Protein AF-A0A7H1BLB7-F1 (afdb_monomer_lite)

Secondary structure (DSSP, 8-state):
-PPPPPP-S--SHHHHHHHHHHHHHHHHHHHHH-TTSPPPPHHHHHHHHHHHHHHHTT-SEEEEEEEEEE-TTTS-EEEEEEEEEEEETTEEEESSPPEEEEEEE--TTS-HHHHHHHHH--SSGGG-SS---TTSEEEEEE----

Foldseek 3Di:
DDADAADDDQQEPVSQLVLLVVAVVVVLVVQVPDPPRDHDDPVRVVVSVVVNVCVVVPDFAWAKEWEKEADPPASQWIKIWIFTAGDDPNDGRTRHDIDIDDRDGDHSPDQRQVVVCVCAPDPDQSNHNRHHDPSYYYHYHYDPRD

Structure (mmCIF, N/CA/C/O backbone):
data_AF-A0A7H1BLB7-F1
#
_entry.id   AF-A0A7H1BLB7-F1
#
loop_
_atom_site.group_PDB
_atom_site.id
_atom_site.type_symbol
_atom_site.label_atom_id
_atom_site.label_alt_id
_atom_site.label_comp_id
_atom_site.label_asym_id
_atom_site.label_entity_id
_atom_site.label_seq_id
_atom_site.pdbx_PDB_ins_code
_atom_site.Cartn_x
_atom_site.Cartn_y
_atom_site.Cartn_z
_atom_site.occupancy
_atom_site.B_iso_or_equiv
_atom_site.auth_seq_id
_atom_site.auth_comp_id
_atom_site.auth_asym_id
_atom_site.auth_atom_id
_atom_site.pdbx_PDB_model_num
ATOM 1 N N . HIS A 1 1 ? 13.639 -28.236 -5.086 1.00 42.78 1 HIS A N 1
ATOM 2 C CA . HIS A 1 1 ? 13.074 -26.902 -5.378 1.00 42.78 1 HIS A CA 1
ATOM 3 C C . HIS A 1 1 ? 12.906 -26.190 -4.043 1.00 42.78 1 HIS A C 1
ATOM 5 O O . HIS A 1 1 ? 12.038 -26.592 -3.283 1.00 42.78 1 HIS A O 1
ATOM 11 N N . ALA A 1 2 ? 13.782 -25.241 -3.698 1.00 46.38 2 ALA A N 1
ATOM 12 C CA . ALA A 1 2 ? 13.606 -24.451 -2.478 1.00 46.38 2 ALA A CA 1
ATOM 13 C C . ALA A 1 2 ? 12.363 -23.559 -2.638 1.00 46.38 2 ALA A C 1
ATOM 15 O O . ALA A 1 2 ? 12.160 -22.988 -3.714 1.00 46.38 2 ALA A O 1
ATOM 16 N N . ALA A 1 3 ? 11.512 -23.491 -1.614 1.00 55.09 3 ALA A N 1
ATOM 17 C CA . ALA A 1 3 ? 10.422 -22.524 -1.576 1.00 55.09 3 ALA A CA 1
ATOM 18 C C . ALA A 1 3 ? 11.036 -21.116 -1.576 1.00 55.09 3 ALA A C 1
ATOM 20 O O . ALA A 1 3 ? 11.969 -20.851 -0.819 1.00 55.09 3 ALA A O 1
ATOM 21 N N . GLN A 1 4 ? 10.565 -20.232 -2.457 1.00 60.00 4 GLN A N 1
ATOM 22 C CA . GLN A 1 4 ? 10.922 -18.819 -2.353 1.00 60.00 4 GLN A CA 1
ATOM 23 C C . GLN A 1 4 ? 10.276 -18.270 -1.074 1.00 60.00 4 GLN A C 1
ATOM 25 O O . GLN A 1 4 ? 9.106 -18.583 -0.839 1.00 60.00 4 GLN A O 1
ATOM 30 N N . PRO A 1 5 ? 11.002 -17.503 -0.240 1.00 68.31 5 PRO A N 1
ATOM 31 C CA . PRO A 1 5 ? 10.417 -16.931 0.963 1.00 68.31 5 PRO A CA 1
ATOM 32 C C . PRO A 1 5 ? 9.264 -15.999 0.577 1.00 68.31 5 PRO A C 1
ATOM 34 O O . PRO A 1 5 ? 9.366 -15.231 -0.385 1.00 68.31 5 PRO A O 1
ATOM 37 N N . SER A 1 6 ? 8.157 -16.098 1.309 1.00 78.00 6 SER A N 1
ATOM 38 C CA . SER A 1 6 ? 7.045 -15.161 1.191 1.00 78.00 6 SER A CA 1
ATOM 39 C C . SER A 1 6 ? 7.507 -13.757 1.566 1.00 78.00 6 SER A C 1
ATOM 41 O O . SER A 1 6 ? 8.323 -13.588 2.473 1.00 78.00 6 SER A O 1
ATOM 43 N N . LEU A 1 7 ? 6.958 -12.748 0.897 1.00 80.56 7 LEU A N 1
ATOM 44 C CA . LEU A 1 7 ? 7.114 -11.367 1.330 1.00 80.56 7 LEU A CA 1
ATOM 45 C C . LEU A 1 7 ? 6.439 -11.217 2.697 1.00 80.56 7 LEU A C 1
ATOM 47 O O . LEU A 1 7 ? 5.321 -11.694 2.893 1.00 80.56 7 LEU A O 1
ATOM 51 N N . HIS A 1 8 ? 7.123 -10.583 3.645 1.00 81.88 8 HIS A N 1
ATOM 52 C CA . HIS A 1 8 ? 6.563 -10.300 4.962 1.00 81.88 8 HIS A CA 1
ATOM 53 C C . HIS A 1 8 ? 5.722 -9.027 4.885 1.00 81.88 8 HIS A C 1
ATOM 55 O O . HIS A 1 8 ? 6.271 -7.935 4.785 1.00 81.88 8 HIS A O 1
ATOM 61 N N . PHE A 1 9 ? 4.399 -9.176 4.895 1.00 84.62 9 PHE A N 1
ATOM 62 C CA . PHE A 1 9 ? 3.437 -8.072 4.908 1.00 84.62 9 PHE A CA 1
ATOM 63 C C . PHE A 1 9 ? 2.075 -8.579 5.436 1.00 84.62 9 PHE A C 1
ATOM 65 O O . PHE A 1 9 ? 1.840 -9.795 5.431 1.00 84.62 9 PHE A O 1
ATOM 72 N N . PRO A 1 10 ? 1.168 -7.700 5.905 1.00 89.38 10 PRO A N 1
ATOM 73 C CA . PRO A 1 10 ? -0.162 -8.114 6.347 1.00 89.38 10 PRO A CA 1
ATOM 74 C C . PRO A 1 10 ? -1.024 -8.534 5.143 1.00 89.38 10 PRO A C 1
ATOM 76 O O . PRO A 1 10 ? -1.463 -7.706 4.351 1.00 89.38 10 PRO A O 1
ATOM 79 N N . GLY A 1 11 ? -1.249 -9.844 4.999 1.00 88.62 11 GLY A N 1
ATOM 80 C CA . GLY A 1 11 ? -1.955 -10.437 3.854 1.00 88.62 11 GLY A CA 1
ATOM 81 C C . GLY A 1 11 ? -3.442 -10.743 4.069 1.00 88.62 11 GLY A C 1
ATOM 82 O O . GLY A 1 11 ? -4.075 -11.284 3.166 1.00 88.62 11 GLY A O 1
ATOM 83 N N . THR A 1 12 ? -4.005 -10.443 5.243 1.00 94.25 12 THR A N 1
ATOM 84 C CA . THR A 1 12 ? -5.424 -10.693 5.569 1.00 94.25 12 THR A CA 1
ATOM 85 C C . THR A 1 12 ? -6.126 -9.389 5.936 1.00 94.25 12 THR A C 1
ATOM 87 O O . THR A 1 12 ? -5.489 -8.486 6.479 1.00 94.25 12 THR A O 1
ATOM 90 N N . ALA A 1 13 ? -7.439 -9.292 5.704 1.00 95.56 13 ALA A N 1
ATOM 91 C CA . ALA A 1 13 ? -8.214 -8.095 6.040 1.00 95.56 13 ALA A CA 1
ATOM 92 C C . ALA A 1 13 ? -8.078 -7.708 7.524 1.00 95.56 13 ALA A C 1
ATOM 94 O O . ALA A 1 13 ? -7.860 -6.542 7.855 1.00 95.56 13 ALA A O 1
ATOM 95 N N . ALA A 1 14 ? -8.147 -8.702 8.414 1.00 95.31 14 ALA A N 1
ATOM 96 C CA . ALA A 1 14 ? -7.989 -8.502 9.851 1.00 95.31 14 ALA A CA 1
ATOM 97 C C . ALA A 1 14 ? -6.573 -8.032 10.224 1.00 95.31 14 ALA A C 1
ATOM 99 O O . ALA A 1 14 ? -6.434 -7.124 11.038 1.00 95.31 14 ALA A O 1
ATOM 100 N N . ALA A 1 15 ? -5.530 -8.610 9.615 1.00 95.88 15 ALA A N 1
ATOM 101 C CA . ALA A 1 15 ? -4.149 -8.213 9.882 1.00 95.88 15 ALA A CA 1
ATOM 102 C C . ALA A 1 15 ? -3.851 -6.795 9.380 1.00 95.88 15 ALA A C 1
ATOM 104 O O . ALA A 1 15 ? -3.175 -6.045 10.074 1.00 95.88 15 ALA A O 1
ATOM 105 N N . ILE A 1 16 ? -4.380 -6.418 8.209 1.00 96.94 16 ILE A N 1
ATOM 106 C CA . ILE A 1 16 ? -4.241 -5.061 7.665 1.00 96.94 16 ILE A CA 1
ATOM 107 C C . ILE A 1 16 ? -4.874 -4.053 8.627 1.00 96.94 16 ILE A C 1
ATOM 109 O O . ILE A 1 16 ? -4.202 -3.119 9.049 1.00 96.94 16 ILE A O 1
ATOM 113 N N . ARG A 1 17 ? -6.131 -4.272 9.042 1.00 96.56 17 ARG A N 1
ATOM 114 C CA . ARG A 1 17 ? -6.809 -3.377 9.997 1.00 96.56 17 ARG A CA 1
ATOM 115 C C . ARG A 1 17 ? -6.067 -3.280 11.329 1.00 96.56 17 ARG A C 1
ATOM 117 O O . ARG A 1 17 ? -5.848 -2.182 11.823 1.00 96.56 17 ARG A O 1
ATOM 124 N N . ALA A 1 18 ? -5.649 -4.417 11.886 1.00 96.25 18 ALA A N 1
ATOM 125 C CA . ALA A 1 18 ? -4.944 -4.460 13.166 1.00 96.25 18 ALA A CA 1
ATOM 126 C C . ALA A 1 18 ? -3.569 -3.772 13.130 1.00 96.25 18 ALA A C 1
ATOM 128 O O . ALA A 1 18 ? -3.065 -3.378 14.179 1.00 96.25 18 ALA A O 1
ATOM 129 N N . ALA A 1 19 ? -2.959 -3.635 11.950 1.00 96.50 19 ALA A N 1
ATOM 130 C CA . ALA A 1 19 ? -1.644 -3.028 11.791 1.00 96.50 19 ALA A CA 1
ATOM 131 C C . ALA A 1 19 ? -1.681 -1.498 11.616 1.00 96.50 19 ALA A C 1
ATOM 133 O O . ALA A 1 19 ? -0.665 -0.865 11.885 1.00 96.50 19 ALA A O 1
ATOM 134 N N . ILE A 1 20 ? -2.834 -0.899 11.272 1.00 96.50 20 ILE A N 1
ATOM 135 C CA . ILE A 1 20 ? -2.983 0.556 11.072 1.00 96.50 20 ILE A CA 1
ATOM 136 C C . ILE A 1 20 ? -2.488 1.360 12.282 1.00 96.50 20 ILE A C 1
ATOM 138 O O . ILE A 1 20 ? -1.503 2.088 12.177 1.00 96.50 20 ILE A O 1
ATOM 142 N N . ARG A 1 21 ? -3.128 1.212 13.451 1.00 96.69 21 ARG A N 1
ATOM 143 C CA . ARG A 1 21 ? -2.788 2.020 14.635 1.00 96.69 21 ARG A CA 1
ATOM 144 C C . ARG A 1 21 ? -1.335 1.807 15.098 1.00 96.69 21 ARG A C 1
ATOM 146 O O . ARG A 1 21 ? -0.657 2.803 15.335 1.00 96.69 21 ARG A O 1
ATOM 153 N N . PRO A 1 22 ? -0.810 0.568 15.201 1.00 96.12 22 PRO A N 1
ATOM 154 C CA . PRO A 1 22 ? 0.597 0.358 15.539 1.00 96.12 22 PRO A CA 1
ATOM 155 C C . PRO A 1 22 ? 1.572 0.979 14.535 1.00 96.12 22 PRO A C 1
ATOM 157 O O . PRO A 1 22 ? 2.584 1.537 14.948 1.00 96.12 22 PRO A O 1
ATOM 160 N N . HIS A 1 23 ? 1.287 0.883 13.234 1.00 95.19 23 HIS A N 1
ATOM 161 C CA . HIS A 1 23 ? 2.163 1.423 12.198 1.00 95.19 23 HIS A CA 1
ATOM 162 C C . HIS A 1 23 ? 2.225 2.950 12.253 1.00 95.19 23 HIS A C 1
ATOM 164 O O . HIS A 1 23 ? 3.316 3.511 12.314 1.00 95.19 23 HIS A O 1
ATOM 170 N N . HIS A 1 24 ? 1.068 3.605 12.320 1.00 94.06 24 HIS A N 1
ATOM 171 C CA . HIS A 1 24 ? 0.979 5.062 12.396 1.00 94.06 24 HIS A CA 1
ATOM 172 C C . HIS A 1 24 ? 1.513 5.615 13.721 1.00 94.06 24 HIS A C 1
ATOM 174 O O . HIS A 1 24 ? 2.233 6.608 13.731 1.00 94.06 24 HIS A O 1
ATOM 180 N N . GLY A 1 25 ? 1.288 4.913 14.837 1.00 92.88 25 GLY A N 1
ATOM 181 C CA . GLY A 1 25 ? 1.920 5.259 16.112 1.00 92.88 25 GLY A CA 1
ATOM 182 C C . GLY A 1 25 ? 3.451 5.177 16.066 1.00 92.88 25 GLY A C 1
ATOM 183 O O . GLY A 1 25 ? 4.126 6.003 16.676 1.00 92.88 25 GLY A O 1
ATOM 184 N N . ALA A 1 26 ? 4.011 4.212 15.327 1.00 92.25 26 ALA A N 1
ATOM 185 C CA . ALA A 1 26 ? 5.456 4.117 15.127 1.00 92.25 26 ALA A CA 1
ATOM 186 C C . ALA A 1 26 ? 5.987 5.252 14.236 1.00 92.25 26 ALA A C 1
ATOM 188 O O . ALA A 1 26 ? 7.002 5.850 14.577 1.00 92.25 26 ALA A O 1
ATOM 189 N N . LEU A 1 27 ? 5.281 5.588 13.150 1.00 90.00 27 LEU A N 1
ATOM 190 C CA . LEU A 1 27 ? 5.639 6.705 12.268 1.00 90.00 27 LEU A CA 1
ATOM 191 C C . LEU A 1 27 ? 5.624 8.049 13.006 1.00 90.00 27 LEU A C 1
ATOM 193 O O . LEU A 1 27 ? 6.568 8.824 12.875 1.00 90.00 27 LEU A O 1
ATOM 197 N N . ALA A 1 28 ? 4.601 8.305 13.824 1.00 89.38 28 ALA A N 1
ATOM 198 C CA . ALA A 1 28 ? 4.535 9.509 14.649 1.00 89.38 28 ALA A CA 1
ATOM 199 C C . ALA A 1 28 ? 5.722 9.591 15.624 1.00 89.38 28 ALA A C 1
ATOM 201 O O . ALA A 1 28 ? 6.371 10.629 15.726 1.00 89.38 28 ALA A O 1
ATOM 202 N N . ALA A 1 29 ? 6.072 8.478 16.278 1.00 89.31 29 ALA A N 1
ATOM 203 C CA . ALA A 1 29 ? 7.222 8.426 17.179 1.00 89.31 29 ALA A CA 1
ATOM 204 C C . ALA A 1 29 ? 8.567 8.631 16.456 1.00 89.31 29 ALA A C 1
ATOM 206 O O . ALA A 1 29 ? 9.478 9.236 17.020 1.00 89.31 29 ALA A O 1
ATOM 207 N N . GLU A 1 30 ? 8.710 8.129 15.225 1.00 88.81 30 GLU A N 1
ATOM 208 C CA . GLU A 1 30 ? 9.893 8.361 14.388 1.00 88.81 30 GLU A CA 1
ATOM 209 C C . GLU A 1 30 ? 10.017 9.837 13.982 1.00 88.81 30 GLU A C 1
ATOM 211 O O . GLU A 1 30 ? 11.113 10.392 14.058 1.00 88.81 30 GLU A O 1
ATOM 216 N N . LEU A 1 31 ? 8.905 10.482 13.612 1.00 87.62 31 LEU A N 1
ATOM 217 C CA . LEU A 1 31 ? 8.864 11.908 13.276 1.00 87.62 31 LEU A CA 1
ATOM 218 C C . LEU A 1 31 ? 9.187 12.792 14.486 1.00 87.62 31 LEU A C 1
ATOM 220 O O . LEU A 1 31 ? 10.008 13.697 14.370 1.00 87.62 31 LEU A O 1
ATOM 224 N N . ASP A 1 32 ? 8.617 12.495 15.656 1.00 86.12 32 ASP A N 1
ATOM 225 C CA . ASP A 1 32 ? 8.897 13.224 16.901 1.00 86.12 32 ASP A CA 1
ATOM 226 C C . ASP A 1 32 ? 10.368 13.102 17.339 1.00 86.12 32 ASP A C 1
ATOM 228 O O . ASP A 1 32 ? 10.909 13.990 18.005 1.00 86.12 32 ASP A O 1
ATOM 232 N N . ALA A 1 33 ? 11.028 11.994 16.986 1.00 89.19 33 ALA A N 1
ATOM 233 C CA . ALA A 1 33 ? 12.431 11.754 17.305 1.00 89.19 33 ALA A CA 1
ATOM 234 C C . ALA A 1 33 ? 13.409 12.461 16.348 1.00 89.19 33 ALA A C 1
ATOM 236 O O . ALA A 1 33 ? 14.584 12.611 16.701 1.00 89.19 33 ALA A O 1
ATOM 237 N N . ASP A 1 34 ? 12.964 12.890 15.163 1.00 88.88 34 ASP A N 1
ATOM 238 C CA . ASP A 1 34 ? 13.792 13.602 14.189 1.00 88.88 34 ASP A CA 1
ATOM 239 C C . ASP A 1 34 ? 13.660 15.131 14.367 1.00 88.88 34 ASP A C 1
ATOM 241 O O . ASP A 1 34 ? 12.656 15.724 13.971 1.00 88.88 34 ASP A O 1
ATOM 245 N N . PRO A 1 35 ? 14.687 15.829 14.897 1.00 82.75 35 PRO A N 1
ATOM 246 C CA . PRO A 1 35 ? 14.640 17.278 15.120 1.00 82.75 35 PRO A CA 1
ATOM 247 C C . PRO A 1 35 ? 14.606 18.104 13.822 1.00 82.75 35 PRO A C 1
ATOM 249 O O . PRO A 1 35 ? 14.486 19.331 13.874 1.00 82.75 35 PRO A O 1
ATOM 252 N N . HIS A 1 36 ? 14.775 17.462 12.665 1.00 87.44 36 HIS A N 1
ATOM 253 C CA . HIS A 1 36 ? 14.693 18.078 11.346 1.00 87.44 36 HIS A CA 1
ATOM 254 C C . HIS A 1 36 ? 13.413 17.707 10.593 1.00 87.44 36 HIS A C 1
ATOM 256 O O . HIS A 1 36 ? 13.150 18.304 9.543 1.00 87.44 36 HIS A O 1
ATOM 262 N N . ALA A 1 37 ? 12.613 16.771 11.111 1.00 82.94 37 ALA A N 1
ATOM 263 C CA . ALA A 1 37 ? 11.315 16.464 10.544 1.00 82.94 37 ALA A CA 1
ATOM 264 C C . ALA A 1 37 ? 10.310 17.572 10.904 1.00 82.94 37 ALA A C 1
ATOM 266 O O . ALA A 1 37 ? 10.280 18.054 12.040 1.00 82.94 37 ALA A O 1
ATOM 267 N N . PRO A 1 38 ? 9.482 18.019 9.946 1.00 79.06 38 PRO A N 1
ATOM 268 C CA . PRO A 1 38 ? 8.371 18.893 10.271 1.00 79.06 38 PRO A CA 1
ATOM 269 C C . PRO A 1 38 ? 7.382 18.121 11.149 1.00 79.06 38 PRO A C 1
ATOM 271 O O . PRO A 1 38 ? 6.880 17.074 10.745 1.00 79.06 38 PRO A O 1
ATOM 274 N N . ALA A 1 39 ? 7.105 18.645 12.343 1.00 79.19 39 ALA A N 1
ATOM 275 C CA . ALA A 1 39 ? 6.029 18.122 13.173 1.00 79.19 39 ALA A CA 1
ATOM 276 C C . ALA A 1 39 ? 4.690 18.313 12.450 1.00 79.19 39 ALA A C 1
ATOM 278 O O . ALA A 1 39 ? 4.475 19.351 11.813 1.00 79.19 39 ALA A O 1
ATOM 279 N N . LEU A 1 40 ? 3.790 17.338 12.586 1.00 82.12 40 LEU A N 1
ATOM 280 C CA . LEU A 1 40 ? 2.413 17.501 12.133 1.00 82.12 40 LEU A CA 1
ATOM 281 C C . LEU A 1 40 ? 1.777 18.688 12.857 1.00 82.12 40 LEU A C 1
ATOM 283 O O . LEU A 1 40 ? 1.961 18.896 14.062 1.00 82.12 40 LEU A O 1
ATOM 287 N N . THR A 1 41 ? 1.003 19.474 12.121 1.00 88.00 41 THR A N 1
ATOM 288 C CA . THR A 1 41 ? 0.137 20.475 12.731 1.00 88.00 41 THR A CA 1
ATOM 289 C C . THR A 1 41 ? -0.947 19.781 13.568 1.00 88.00 41 THR A C 1
ATOM 291 O O . THR A 1 41 ? -1.318 18.637 13.296 1.00 88.00 41 THR A O 1
ATOM 294 N N . PRO A 1 42 ? -1.515 20.457 14.584 1.00 88.75 42 PRO A N 1
ATOM 295 C CA . PRO A 1 42 ? -2.623 19.894 15.357 1.00 88.75 42 PRO A CA 1
ATOM 296 C C . PRO A 1 42 ? -3.837 19.500 14.503 1.00 88.75 42 PRO A C 1
ATOM 298 O O . PRO A 1 42 ? -4.583 18.604 14.886 1.00 88.75 42 PRO A O 1
ATOM 301 N N . GLU A 1 43 ? -4.040 20.175 13.368 1.00 92.25 43 GLU A N 1
ATOM 302 C CA . GLU A 1 43 ? -5.095 19.862 12.403 1.00 92.25 43 GLU A CA 1
ATOM 303 C C . GLU A 1 43 ? -4.800 18.544 11.679 1.00 92.25 43 GLU A C 1
ATOM 305 O O . GLU A 1 43 ? -5.625 17.638 11.741 1.00 92.25 43 GLU A O 1
ATOM 310 N N . GLU A 1 44 ? -3.598 18.380 11.118 1.00 90.50 44 GLU A N 1
ATOM 311 C CA . GLU A 1 44 ? -3.179 17.134 10.455 1.00 90.50 44 GLU A CA 1
ATOM 312 C C . GLU A 1 44 ? -3.233 15.929 11.409 1.00 90.50 44 GLU A C 1
ATOM 314 O O . GLU A 1 44 ? -3.735 14.868 11.046 1.00 90.50 44 GLU A O 1
ATOM 319 N N . ALA A 1 45 ? -2.794 16.098 12.661 1.00 90.19 45 ALA A N 1
ATOM 320 C CA . ALA A 1 45 ? -2.870 15.038 13.667 1.00 90.19 45 ALA A CA 1
ATOM 321 C C . ALA A 1 45 ? -4.324 14.660 14.022 1.00 90.19 45 ALA A C 1
ATOM 323 O O . ALA A 1 45 ? -4.630 13.488 14.252 1.00 90.19 45 ALA A O 1
ATOM 324 N N . ALA A 1 46 ? -5.235 15.639 14.067 1.00 93.00 46 ALA A N 1
ATOM 325 C CA . ALA A 1 46 ? -6.651 15.389 14.326 1.00 93.00 46 ALA A CA 1
ATOM 326 C C . ALA A 1 46 ? -7.343 14.704 13.137 1.00 93.00 46 ALA A C 1
ATOM 328 O O . ALA A 1 46 ? -8.175 13.818 13.345 1.00 93.00 46 ALA A O 1
ATOM 329 N N . GLU A 1 47 ? -6.996 15.087 11.907 1.00 92.56 47 GLU A N 1
ATOM 330 C CA . GLU A 1 47 ? -7.465 14.421 10.689 1.00 92.56 47 GLU A CA 1
ATOM 331 C C . GLU A 1 47 ? -6.994 12.963 10.635 1.00 92.56 47 GLU A C 1
ATOM 333 O O . GLU A 1 47 ? -7.793 12.068 10.347 1.00 92.56 47 GLU A O 1
ATOM 338 N N . GLU A 1 48 ? -5.730 12.705 10.978 1.00 92.94 48 GLU A N 1
ATOM 339 C CA . GLU A 1 48 ? -5.175 11.353 11.021 1.00 92.94 48 GLU A CA 1
ATOM 340 C C . GLU A 1 48 ? -5.882 10.471 12.065 1.00 92.94 48 GLU A C 1
ATOM 342 O O . GLU A 1 48 ? -6.342 9.375 11.733 1.00 92.94 48 GLU A O 1
ATOM 347 N N . GLU A 1 49 ? -6.063 10.947 13.303 1.00 95.00 49 GLU A N 1
ATOM 348 C CA . GLU A 1 49 ? -6.780 10.176 14.333 1.00 95.00 49 GLU A CA 1
ATOM 349 C C . GLU A 1 49 ? -8.252 9.950 13.949 1.00 95.00 49 GLU A C 1
ATOM 351 O O . GLU A 1 49 ? -8.800 8.874 14.204 1.00 95.00 49 GLU A O 1
ATOM 356 N N . ALA A 1 50 ? -8.899 10.914 13.282 1.00 95.50 50 ALA A N 1
ATOM 357 C CA . ALA A 1 50 ? -10.258 10.739 12.772 1.00 95.50 50 ALA A CA 1
ATOM 358 C C . ALA A 1 50 ? -10.332 9.636 11.702 1.00 95.50 50 ALA A C 1
ATOM 360 O O . ALA A 1 50 ? -11.272 8.834 11.710 1.00 95.50 50 ALA A O 1
ATOM 361 N N . LEU A 1 51 ? -9.343 9.548 10.807 1.00 95.44 51 LEU A N 1
ATOM 362 C CA . LEU A 1 51 ? -9.247 8.459 9.832 1.00 95.44 51 LEU A CA 1
ATOM 363 C C . LEU A 1 51 ? -9.021 7.106 10.517 1.00 95.44 51 LEU A C 1
ATOM 365 O O . LEU A 1 51 ? -9.716 6.141 10.188 1.00 95.44 51 LEU A O 1
ATOM 369 N N . ILE A 1 52 ? -8.124 7.030 11.504 1.00 96.44 52 ILE A N 1
ATOM 370 C CA . ILE A 1 52 ? -7.887 5.799 12.274 1.00 96.44 52 ILE A CA 1
ATOM 371 C C . ILE A 1 52 ? -9.175 5.351 12.979 1.00 96.44 52 ILE A C 1
ATOM 373 O O . ILE A 1 52 ? -9.561 4.187 12.862 1.00 96.44 52 ILE A O 1
ATOM 377 N N . ALA A 1 53 ? -9.893 6.266 13.636 1.00 96.94 53 ALA A N 1
ATOM 378 C CA . ALA A 1 53 ? -11.151 5.959 14.316 1.00 96.94 53 ALA A CA 1
ATOM 379 C C . ALA A 1 53 ? -12.228 5.424 13.352 1.00 96.94 53 ALA A C 1
ATOM 381 O O . ALA A 1 53 ? -12.931 4.462 13.673 1.00 96.94 53 ALA A O 1
ATOM 382 N N . ARG A 1 54 ? -12.336 5.991 12.143 1.00 97.31 54 ARG A N 1
ATOM 383 C CA . ARG A 1 54 ? -13.235 5.485 11.088 1.00 97.31 54 ARG A CA 1
ATOM 384 C C . ARG A 1 54 ? -12.857 4.072 10.649 1.00 97.31 54 ARG A C 1
ATOM 386 O O . ARG A 1 54 ? -13.723 3.205 10.518 1.00 97.31 54 ARG A O 1
ATOM 393 N N . ILE A 1 55 ? -11.565 3.806 10.460 1.00 96.56 55 ILE A N 1
ATOM 394 C CA . ILE A 1 55 ? -11.066 2.476 10.086 1.00 96.56 55 ILE A CA 1
ATOM 395 C C . ILE A 1 55 ? -11.369 1.441 11.179 1.00 96.56 55 ILE A C 1
ATOM 397 O O . ILE A 1 55 ? -11.773 0.315 10.864 1.00 96.56 55 ILE A O 1
ATOM 401 N N . GLU A 1 56 ? -11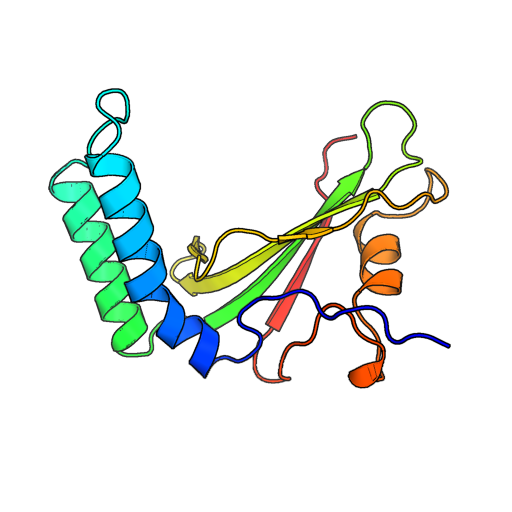.209 1.810 12.450 1.00 95.44 56 GLU A N 1
ATOM 402 C CA . GLU A 1 56 ? -11.540 0.961 13.602 1.00 95.44 56 GLU A CA 1
ATOM 403 C C . GLU A 1 56 ? -13.043 0.709 13.734 1.00 95.44 56 GLU A C 1
ATOM 405 O O . GLU A 1 56 ? -13.450 -0.397 14.095 1.00 95.44 56 GLU A O 1
ATOM 410 N N . ALA A 1 57 ? -13.873 1.684 13.355 1.00 96.25 57 ALA A N 1
ATOM 411 C CA . ALA A 1 57 ? -15.319 1.517 13.221 1.00 96.25 57 ALA A CA 1
ATOM 412 C C . ALA A 1 57 ? -15.723 0.622 12.029 1.00 96.25 57 ALA A C 1
ATOM 414 O O . ALA A 1 57 ? -16.895 0.270 11.886 1.00 96.25 57 ALA A O 1
ATOM 415 N N . GLY A 1 58 ? -14.761 0.212 11.196 1.00 94.88 58 GLY A N 1
ATOM 416 C CA . GLY A 1 58 ? -14.958 -0.721 10.089 1.00 94.88 58 GLY A CA 1
ATOM 417 C C . GLY A 1 58 ? -15.069 -0.063 8.715 1.00 94.88 58 GLY A C 1
ATOM 418 O O . GLY A 1 58 ? -15.287 -0.773 7.733 1.00 94.88 58 GLY A O 1
ATOM 419 N N . GLU A 1 59 ? -14.885 1.255 8.608 1.00 97.06 59 GLU A N 1
ATOM 420 C CA . GLU A 1 59 ? -14.879 1.936 7.313 1.00 97.06 59 GLU A CA 1
ATOM 421 C C . GLU A 1 59 ? -13.669 1.533 6.452 1.00 97.06 59 GLU A C 1
ATOM 423 O O . GLU A 1 59 ? -12.661 0.995 6.930 1.00 97.06 59 GLU A O 1
ATOM 428 N N . GLY A 1 60 ? -13.797 1.779 5.147 1.00 95.19 60 GLY A N 1
ATOM 429 C CA . GLY A 1 60 ? -12.777 1.497 4.144 1.00 95.19 60 GLY A CA 1
ATOM 430 C C . GLY A 1 60 ? -12.650 0.022 3.749 1.00 95.19 60 GLY A C 1
ATOM 431 O O . GLY A 1 60 ? -13.191 -0.880 4.392 1.00 95.19 60 GLY A O 1
ATOM 432 N N . THR A 1 61 ? -11.932 -0.226 2.653 1.00 96.62 61 THR A N 1
ATOM 433 C CA . THR A 1 61 ? -11.723 -1.571 2.090 1.00 96.62 61 THR A CA 1
ATOM 434 C C . THR A 1 61 ? -10.255 -1.979 2.211 1.00 96.62 61 THR A C 1
ATOM 436 O O . THR A 1 61 ? -9.396 -1.233 1.746 1.00 96.62 61 THR A O 1
ATOM 439 N N . PRO A 1 62 ? -9.929 -3.143 2.801 1.00 96.75 62 PRO A N 1
ATOM 440 C CA . PRO A 1 62 ? -8.563 -3.654 2.815 1.00 96.75 62 PRO A CA 1
ATOM 441 C C . PRO A 1 62 ? -8.063 -3.979 1.410 1.00 96.75 62 PRO A C 1
ATOM 443 O O . PRO A 1 62 ? -8.712 -4.713 0.661 1.00 96.75 62 PRO A O 1
ATOM 446 N N . GLU A 1 63 ? -6.885 -3.466 1.070 1.00 96.31 63 GLU A N 1
ATOM 447 C CA . GLU A 1 63 ? -6.288 -3.639 -0.247 1.00 96.31 63 GLU A CA 1
ATOM 448 C C . GLU A 1 63 ? -4.766 -3.770 -0.186 1.00 96.31 63 GLU A C 1
ATOM 450 O O . GLU A 1 63 ? -4.093 -3.270 0.717 1.00 96.31 63 GLU A O 1
ATOM 455 N N . VAL A 1 64 ? -4.219 -4.425 -1.208 1.00 95.50 64 VAL A N 1
ATOM 456 C CA . VAL A 1 64 ? -2.785 -4.464 -1.486 1.00 95.50 64 VAL A CA 1
ATOM 457 C C . VAL A 1 64 ? -2.533 -3.829 -2.843 1.00 95.50 64 VAL A C 1
ATOM 459 O O . VAL A 1 64 ? -3.001 -4.309 -3.875 1.00 95.50 64 VAL A O 1
ATOM 462 N N . PHE A 1 65 ? -1.749 -2.764 -2.851 1.00 94.94 65 PHE A N 1
ATOM 463 C CA . PHE A 1 65 ? -1.303 -2.070 -4.044 1.00 94.94 65 PHE A CA 1
ATOM 464 C C . PHE A 1 65 ? 0.068 -2.561 -4.471 1.00 94.94 65 PHE A C 1
ATOM 466 O O . PHE A 1 65 ? 1.005 -2.588 -3.680 1.00 94.94 65 PHE A O 1
ATOM 473 N N . VAL A 1 66 ? 0.209 -2.896 -5.750 1.00 95.62 66 VAL A N 1
ATOM 474 C CA . VAL A 1 66 ? 1.486 -3.271 -6.355 1.00 95.62 66 VAL A CA 1
ATOM 475 C C . VAL A 1 66 ? 1.810 -2.291 -7.471 1.00 95.62 66 VAL A C 1
ATOM 477 O O . VAL A 1 66 ? 1.317 -2.411 -8.598 1.00 95.62 66 VAL A O 1
ATOM 480 N N . ARG A 1 67 ? 2.661 -1.314 -7.160 1.00 94.81 67 ARG A N 1
ATOM 481 C CA . ARG A 1 67 ? 3.169 -0.351 -8.136 1.00 94.81 67 ARG A CA 1
ATOM 482 C C . ARG A 1 67 ? 4.415 -0.916 -8.794 1.00 94.81 67 ARG A C 1
ATOM 484 O O . ARG A 1 67 ? 5.414 -1.155 -8.127 1.00 94.81 67 ARG A O 1
ATOM 491 N N . CYS A 1 68 ? 4.344 -1.148 -10.094 1.00 94.75 68 CYS A N 1
ATOM 492 C CA . CYS A 1 68 ? 5.387 -1.779 -10.886 1.00 94.75 68 CYS A CA 1
ATOM 493 C C . CYS A 1 68 ? 6.120 -0.735 -11.726 1.00 94.75 68 CYS A C 1
ATOM 495 O O . CYS A 1 68 ? 5.501 0.147 -12.319 1.00 94.75 68 CYS A O 1
ATOM 497 N N . PHE A 1 69 ? 7.438 -0.869 -11.815 1.00 91.81 69 PHE A N 1
ATOM 498 C CA . PHE A 1 69 ? 8.311 0.081 -12.493 1.00 91.81 69 PHE A CA 1
ATOM 499 C C . PHE A 1 69 ? 9.214 -0.630 -13.489 1.00 91.81 69 PHE A C 1
ATOM 501 O O . PHE A 1 69 ? 9.509 -1.820 -13.355 1.00 91.81 69 PHE A O 1
ATOM 508 N N . SER A 1 70 ? 9.683 0.135 -14.467 1.00 90.56 70 SER A N 1
ATOM 509 C CA . SER A 1 70 ? 10.785 -0.227 -15.348 1.00 90.56 70 SER A CA 1
ATOM 510 C C . SER A 1 70 ? 11.994 0.653 -15.033 1.00 90.56 70 SER A C 1
ATOM 512 O O . SER A 1 70 ? 11.828 1.803 -14.627 1.00 90.56 70 SER A O 1
ATOM 514 N N . ASP A 1 71 ? 13.214 0.147 -15.217 1.00 87.44 71 ASP A N 1
ATOM 515 C CA . ASP A 1 71 ? 14.394 1.007 -15.177 1.00 87.44 71 ASP A CA 1
ATOM 516 C C . ASP A 1 71 ? 14.375 2.004 -16.340 1.00 87.44 71 ASP A C 1
ATOM 518 O O . ASP A 1 71 ? 14.098 1.637 -17.481 1.00 87.44 71 ASP A O 1
ATOM 522 N N . LYS A 1 72 ? 14.744 3.251 -16.036 1.00 78.25 72 LYS A N 1
ATOM 523 C CA . LYS A 1 72 ? 14.725 4.389 -16.972 1.00 78.25 72 LYS A CA 1
ATOM 524 C C . LYS A 1 72 ? 15.745 4.292 -18.110 1.00 78.25 72 LYS A C 1
ATOM 526 O O . LYS A 1 72 ? 15.687 5.064 -19.057 1.00 78.25 72 LYS A O 1
ATOM 531 N N . GLY A 1 73 ? 16.754 3.432 -17.971 1.00 79.31 73 GLY A N 1
ATOM 532 C CA . GLY A 1 73 ? 17.862 3.367 -18.922 1.00 79.31 73 GLY A CA 1
ATOM 533 C C . GLY A 1 73 ? 17.560 2.435 -20.083 1.00 79.31 73 GLY A C 1
ATOM 534 O O . GLY A 1 73 ? 17.671 2.806 -21.246 1.00 79.31 73 GLY A O 1
ATOM 535 N N . THR A 1 74 ? 17.223 1.192 -19.755 1.00 79.94 74 THR A N 1
ATOM 536 C CA . THR A 1 74 ? 17.233 0.106 -20.736 1.00 79.94 74 THR A CA 1
ATOM 537 C C . THR A 1 74 ? 15.870 -0.572 -20.866 1.00 79.94 74 THR A C 1
ATOM 539 O O . THR A 1 74 ? 15.594 -1.232 -21.869 1.00 79.94 74 THR A O 1
ATOM 542 N N . GLY A 1 75 ? 15.016 -0.429 -19.854 1.00 83.94 75 GLY A N 1
ATOM 543 C CA . GLY A 1 75 ? 13.750 -1.133 -19.736 1.00 83.94 75 GLY A CA 1
ATOM 544 C C . GLY A 1 75 ? 13.889 -2.627 -19.435 1.00 83.94 75 GLY A C 1
ATOM 545 O O . GLY A 1 75 ? 12.888 -3.344 -19.428 1.00 83.94 75 GLY A O 1
ATOM 546 N N . TRP A 1 76 ? 15.098 -3.141 -19.210 1.00 90.19 76 TRP A N 1
ATOM 547 C CA . TRP A 1 76 ? 15.315 -4.567 -18.969 1.00 90.19 76 TRP A CA 1
ATOM 548 C C . TRP A 1 76 ? 15.006 -4.984 -17.539 1.00 90.19 76 TRP A C 1
ATOM 550 O O . TRP A 1 76 ? 14.770 -6.165 -17.300 1.00 90.19 76 TRP A O 1
ATOM 560 N N . MET A 1 77 ? 15.017 -4.061 -16.586 1.00 93.12 77 MET A N 1
ATOM 561 C CA . MET A 1 77 ? 14.835 -4.361 -15.175 1.00 93.12 77 MET A CA 1
ATOM 562 C C . MET A 1 77 ? 13.471 -3.867 -14.721 1.00 93.12 77 MET A C 1
ATOM 564 O O . MET A 1 77 ? 13.143 -2.695 -14.882 1.00 93.12 77 MET A O 1
ATOM 568 N N . LYS A 1 78 ? 12.675 -4.758 -14.128 1.00 92.81 78 LYS A N 1
ATOM 569 C CA . LYS A 1 78 ? 11.409 -4.389 -13.489 1.00 92.81 78 LYS A CA 1
ATOM 570 C C . LYS A 1 78 ? 11.514 -4.522 -11.983 1.00 92.81 78 LYS A C 1
ATOM 572 O O . LYS A 1 78 ? 12.089 -5.491 -11.481 1.00 92.81 78 LYS A O 1
ATOM 577 N N . THR A 1 79 ? 10.927 -3.576 -11.274 1.00 94.38 79 THR A N 1
ATOM 578 C CA . THR A 1 79 ? 10.790 -3.593 -9.815 1.00 94.38 79 THR A CA 1
ATOM 579 C C . THR A 1 79 ? 9.332 -3.375 -9.441 1.00 94.38 79 THR A C 1
ATOM 581 O O . THR A 1 79 ? 8.511 -3.003 -10.282 1.00 94.38 79 THR A O 1
ATOM 584 N N . ALA A 1 80 ? 8.996 -3.620 -8.180 1.00 95.06 80 ALA A N 1
ATOM 585 C CA . ALA A 1 80 ? 7.716 -3.219 -7.630 1.00 95.06 80 ALA A CA 1
ATOM 586 C C . ALA A 1 80 ? 7.844 -2.716 -6.196 1.00 95.06 80 ALA A C 1
ATOM 588 O O . ALA A 1 80 ? 8.707 -3.171 -5.447 1.00 95.06 80 ALA A O 1
ATOM 589 N N . THR A 1 81 ? 6.946 -1.811 -5.834 1.00 95.50 81 THR A N 1
ATOM 590 C CA . THR A 1 81 ? 6.664 -1.410 -4.458 1.00 95.50 81 THR A CA 1
ATOM 591 C C . THR A 1 81 ? 5.280 -1.929 -4.109 1.00 95.50 81 THR A C 1
ATOM 593 O O . THR A 1 81 ? 4.327 -1.716 -4.863 1.00 95.50 81 THR A O 1
ATOM 596 N N . ILE A 1 82 ? 5.196 -2.662 -3.007 1.00 95.62 82 ILE A N 1
ATOM 597 C CA . ILE A 1 82 ? 3.999 -3.353 -2.548 1.00 95.62 82 ILE A CA 1
ATOM 598 C C . ILE A 1 82 ? 3.576 -2.711 -1.234 1.00 95.62 82 ILE A C 1
ATOM 600 O O . ILE A 1 82 ? 4.325 -2.766 -0.263 1.00 95.62 82 ILE A O 1
ATOM 604 N N . THR A 1 83 ? 2.379 -2.143 -1.207 1.00 95.88 83 THR A N 1
ATOM 605 C CA . THR A 1 83 ? 1.821 -1.458 -0.040 1.00 95.88 83 THR A CA 1
ATOM 606 C C . THR A 1 83 ? 0.516 -2.135 0.341 1.00 95.88 83 THR A C 1
ATOM 608 O O . THR A 1 83 ? -0.333 -2.364 -0.517 1.00 95.88 83 THR A O 1
ATOM 611 N N . ALA A 1 84 ? 0.349 -2.475 1.614 1.00 96.38 84 ALA A N 1
ATOM 612 C CA . ALA A 1 84 ? -0.912 -2.971 2.154 1.00 96.38 84 ALA A CA 1
ATOM 613 C C . ALA A 1 84 ? -1.556 -1.866 2.988 1.00 96.38 84 ALA A C 1
ATOM 615 O O . ALA A 1 84 ? -0.846 -1.155 3.694 1.00 96.38 84 ALA A O 1
ATOM 616 N N . GLY A 1 85 ? -2.875 -1.720 2.917 1.00 96.94 85 GLY A N 1
ATOM 617 C CA . GLY A 1 85 ? -3.564 -0.641 3.614 1.00 96.94 85 GLY A CA 1
ATOM 618 C C . GLY A 1 85 ? -5.079 -0.716 3.508 1.00 96.94 85 GLY A C 1
ATOM 619 O O . GLY A 1 85 ? -5.641 -1.680 2.981 1.00 96.94 85 GLY A O 1
ATOM 620 N N . ILE A 1 86 ? -5.741 0.319 4.011 1.00 97.44 86 ILE A N 1
ATOM 621 C CA . ILE A 1 86 ? -7.186 0.505 3.911 1.00 97.44 86 ILE A CA 1
ATOM 622 C C . ILE A 1 86 ? -7.469 1.622 2.910 1.00 97.44 86 ILE A C 1
ATOM 624 O O . ILE A 1 86 ? -7.027 2.754 3.087 1.00 97.44 86 ILE A O 1
ATOM 628 N N . ARG A 1 87 ? -8.226 1.312 1.854 1.00 96.38 87 ARG A N 1
ATOM 629 C CA . ARG A 1 87 ? -8.760 2.319 0.940 1.00 96.38 87 ARG A CA 1
ATOM 630 C C . ARG A 1 87 ? -9.933 3.042 1.594 1.00 96.38 87 ARG A C 1
ATOM 632 O O . ARG A 1 87 ? -10.939 2.396 1.894 1.00 96.38 87 ARG A O 1
ATOM 639 N N . ILE A 1 88 ? -9.837 4.357 1.744 1.00 94.88 88 ILE A N 1
ATOM 640 C CA . ILE A 1 88 ? -10.901 5.230 2.252 1.00 94.88 88 ILE A CA 1
ATOM 641 C C . ILE A 1 88 ? -10.807 6.588 1.546 1.00 94.88 88 ILE A C 1
ATOM 643 O O . ILE A 1 88 ? -9.708 7.095 1.360 1.00 94.88 88 ILE A O 1
ATOM 647 N N . ASP A 1 89 ? -11.936 7.133 1.084 1.00 91.88 89 ASP A N 1
ATOM 648 C CA . ASP A 1 89 ? -12.016 8.437 0.397 1.00 91.88 89 ASP A CA 1
ATOM 649 C C . ASP A 1 89 ? -10.969 8.633 -0.725 1.00 91.88 89 ASP A C 1
ATOM 651 O O . ASP A 1 89 ? -10.288 9.650 -0.804 1.00 91.88 89 ASP A O 1
ATOM 655 N N . ASP A 1 90 ? 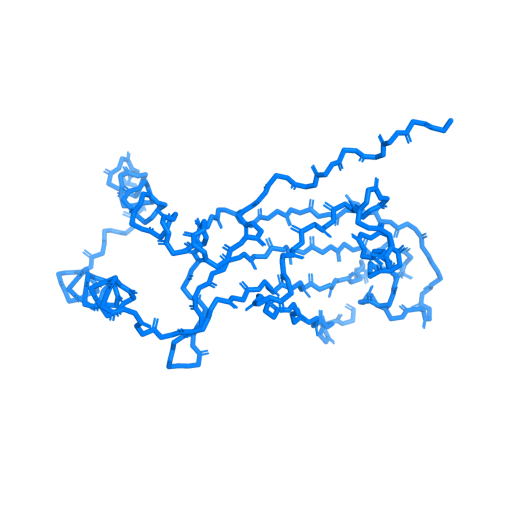-10.810 7.615 -1.581 1.00 87.19 90 ASP A N 1
ATOM 656 C CA . ASP A 1 90 ? -9.820 7.547 -2.675 1.00 87.19 90 ASP A CA 1
ATOM 657 C C . ASP A 1 90 ? -8.335 7.592 -2.257 1.00 87.19 90 ASP A C 1
ATOM 659 O O . ASP A 1 90 ? -7.443 7.571 -3.110 1.00 87.19 90 ASP A O 1
ATOM 663 N N . TYR A 1 91 ? -8.051 7.531 -0.958 1.00 89.81 91 TYR A N 1
ATOM 664 C CA . TYR A 1 91 ? -6.715 7.419 -0.386 1.00 89.81 91 TYR A CA 1
ATOM 665 C C . TYR A 1 91 ? -6.434 5.992 0.109 1.00 89.81 91 TYR A C 1
ATOM 667 O O . TYR A 1 91 ? -7.344 5.265 0.513 1.00 89.81 91 TYR A O 1
ATOM 675 N N . LEU A 1 92 ? -5.168 5.568 0.062 1.00 93.62 92 LEU A N 1
ATOM 676 C CA . LEU A 1 92 ? -4.709 4.327 0.689 1.00 93.62 92 LEU A CA 1
ATOM 677 C C . LEU A 1 92 ? -4.000 4.671 1.997 1.00 93.62 92 LEU A C 1
ATOM 679 O O . LEU A 1 92 ? -2.873 5.153 1.970 1.00 93.62 92 LEU A O 1
ATOM 683 N N . PHE A 1 93 ? -4.647 4.372 3.118 1.00 95.62 93 PHE A N 1
ATOM 684 C CA . PHE A 1 93 ? -4.064 4.512 4.448 1.00 95.62 93 PHE A CA 1
ATOM 685 C C . PHE A 1 93 ? -3.204 3.277 4.747 1.00 95.62 93 PHE A C 1
ATOM 687 O O . PHE A 1 93 ? -3.726 2.158 4.811 1.00 95.62 93 PHE A O 1
ATOM 694 N N . GLU A 1 94 ? -1.883 3.447 4.809 1.00 95.81 94 GLU A N 1
ATOM 695 C CA . GLU A 1 94 ? -0.923 2.338 4.829 1.00 95.81 94 GLU A CA 1
ATOM 696 C C . GLU A 1 94 ? -0.952 1.577 6.166 1.00 95.81 94 GLU A C 1
ATOM 698 O O . GLU A 1 94 ? -1.121 2.138 7.239 1.00 95.81 94 GLU A O 1
ATOM 703 N N . ALA A 1 95 ? -0.805 0.256 6.114 1.00 96.06 95 ALA A N 1
ATOM 704 C CA . ALA A 1 95 ? -0.800 -0.613 7.294 1.00 96.06 95 ALA A CA 1
ATOM 705 C C . ALA A 1 95 ? 0.593 -1.099 7.684 1.00 96.06 95 ALA A C 1
ATOM 707 O O . ALA A 1 95 ? 0.762 -1.742 8.717 1.00 96.06 95 ALA A O 1
ATOM 708 N N . ALA A 1 96 ? 1.579 -0.869 6.824 1.00 94.12 96 ALA A N 1
ATOM 709 C CA . ALA A 1 96 ? 2.957 -1.260 7.031 1.00 94.12 96 ALA A CA 1
ATOM 710 C C . ALA A 1 96 ? 3.851 -0.534 6.029 1.00 94.12 96 ALA A C 1
ATOM 712 O O . ALA A 1 96 ? 3.407 -0.179 4.936 1.00 94.12 96 ALA A O 1
ATOM 713 N N . ASN A 1 97 ? 5.142 -0.469 6.361 1.00 93.12 97 ASN A N 1
ATOM 714 C CA . ASN A 1 97 ? 6.170 -0.011 5.438 1.00 93.12 97 ASN A CA 1
ATOM 715 C C . ASN A 1 97 ? 6.086 -0.761 4.095 1.00 93.12 97 ASN A C 1
ATOM 717 O O . ASN A 1 97 ? 5.970 -1.997 4.089 1.00 93.12 97 ASN A O 1
ATOM 721 N N . PRO A 1 98 ? 6.200 -0.053 2.959 1.00 93.88 98 PRO A N 1
ATOM 722 C CA . PRO A 1 98 ? 6.170 -0.686 1.654 1.00 93.88 98 PRO A CA 1
ATOM 723 C C . PRO A 1 98 ? 7.269 -1.741 1.483 1.00 93.88 98 PRO A C 1
ATOM 725 O O . PRO A 1 98 ? 8.426 -1.550 1.859 1.00 93.88 98 PRO A O 1
ATOM 728 N N . VAL A 1 99 ? 6.922 -2.855 0.842 1.00 94.06 99 VAL A N 1
ATOM 729 C CA . VAL A 1 99 ? 7.862 -3.927 0.510 1.00 94.06 99 VAL A CA 1
ATOM 730 C C . VAL A 1 99 ? 8.329 -3.770 -0.929 1.00 94.06 99 VAL A C 1
ATOM 732 O O . VAL A 1 99 ? 7.527 -3.725 -1.863 1.00 94.06 99 VAL A O 1
ATOM 735 N N . HIS A 1 100 ? 9.643 -3.739 -1.134 1.00 93.06 100 HIS A N 1
ATOM 736 C CA . HIS A 1 100 ? 10.227 -3.676 -2.469 1.00 93.06 100 HIS A CA 1
ATOM 737 C C . HIS A 1 100 ? 10.536 -5.071 -3.015 1.00 93.06 100 HIS A C 1
ATOM 739 O O . HIS A 1 100 ? 11.111 -5.918 -2.332 1.00 93.06 100 HIS A O 1
ATOM 745 N N . PHE A 1 101 ? 10.187 -5.300 -4.279 1.00 92.38 101 PHE A N 1
ATOM 746 C CA . PHE A 1 101 ? 10.501 -6.523 -5.008 1.00 92.38 101 PHE A CA 1
ATOM 747 C C . PHE A 1 101 ? 11.299 -6.229 -6.282 1.00 92.38 101 PHE A C 1
ATOM 749 O O . PHE A 1 101 ? 11.020 -5.278 -7.017 1.00 92.38 101 PHE A O 1
ATOM 756 N N . GLY A 1 102 ? 12.254 -7.109 -6.581 1.00 90.06 102 GLY A N 1
ATOM 757 C CA . GLY A 1 102 ? 13.148 -7.008 -7.730 1.00 90.06 102 GLY A CA 1
ATOM 758 C C . GLY A 1 102 ? 14.545 -6.497 -7.351 1.00 90.06 102 GLY A C 1
ATOM 759 O O . GLY A 1 102 ? 14.901 -6.505 -6.175 1.00 90.06 102 GLY A O 1
ATOM 760 N N . PRO A 1 103 ? 15.353 -6.079 -8.339 1.00 91.62 103 PRO A N 1
ATOM 761 C CA . PRO A 1 103 ? 15.010 -5.980 -9.756 1.00 91.62 103 PRO A CA 1
ATOM 762 C C . PRO A 1 103 ? 14.983 -7.346 -10.462 1.00 91.62 103 PRO A C 1
ATOM 764 O O . PRO A 1 103 ? 15.759 -8.246 -10.150 1.00 91.62 103 PRO A O 1
ATOM 767 N N . VAL A 1 104 ? 14.096 -7.499 -11.447 1.00 91.94 104 VAL A N 1
ATOM 768 C CA . VAL A 1 104 ? 13.971 -8.707 -12.278 1.00 91.94 104 VAL A CA 1
ATOM 769 C C . VAL A 1 104 ? 14.269 -8.372 -13.732 1.00 91.94 104 VAL A C 1
ATOM 771 O O . VAL A 1 104 ? 13.686 -7.441 -14.285 1.00 91.94 104 VAL A O 1
ATOM 774 N N . ARG A 1 105 ? 15.148 -9.154 -14.365 1.00 90.75 105 ARG A N 1
ATOM 775 C CA . ARG A 1 105 ? 15.509 -8.970 -15.774 1.00 90.75 105 ARG A CA 1
ATOM 776 C C . ARG A 1 105 ? 14.451 -9.569 -16.706 1.00 90.75 105 ARG A C 1
ATOM 778 O O . ARG A 1 105 ? 14.112 -10.743 -16.584 1.00 90.75 105 ARG A O 1
ATOM 785 N N . CYS A 1 106 ? 13.984 -8.794 -17.675 1.00 89.31 106 CYS A N 1
ATOM 786 C CA . CYS A 1 106 ? 13.042 -9.198 -18.716 1.00 89.31 106 CYS A CA 1
ATOM 787 C C . CYS A 1 106 ? 13.252 -8.368 -19.993 1.00 89.31 106 CYS A C 1
ATOM 789 O O . CYS A 1 106 ? 14.145 -7.524 -20.054 1.00 89.31 106 CYS A O 1
ATOM 791 N N . ARG A 1 107 ? 12.459 -8.625 -21.039 1.00 87.75 107 ARG A N 1
ATOM 792 C CA . ARG A 1 107 ? 12.541 -7.842 -22.278 1.00 87.75 107 ARG A CA 1
ATOM 793 C C . ARG A 1 107 ? 11.947 -6.439 -22.073 1.00 87.75 107 ARG A C 1
ATOM 795 O O . ARG A 1 107 ? 10.914 -6.329 -21.418 1.00 87.75 107 ARG A O 1
ATOM 802 N N . PRO A 1 108 ? 12.493 -5.394 -22.722 1.00 84.62 108 PRO A N 1
ATOM 803 C CA . PRO A 1 108 ? 11.961 -4.031 -22.619 1.00 84.62 108 PRO A CA 1
ATOM 804 C C . PRO A 1 108 ? 10.490 -3.892 -23.014 1.00 84.62 108 PRO A C 1
ATOM 806 O O . PRO A 1 108 ? 9.776 -3.065 -22.459 1.00 84.62 108 PRO A O 1
ATOM 809 N N . THR A 1 109 ? 10.027 -4.731 -23.942 1.00 86.00 109 THR A N 1
ATOM 810 C CA . THR A 1 109 ? 8.645 -4.736 -24.434 1.00 86.00 109 THR A CA 1
ATOM 811 C C . THR A 1 109 ? 7.640 -5.356 -23.460 1.00 86.00 109 THR A C 1
ATOM 813 O O . THR A 1 109 ? 6.436 -5.258 -23.694 1.00 86.00 109 THR A O 1
ATOM 816 N N . GLU A 1 110 ? 8.091 -6.013 -22.388 1.00 88.06 110 GLU A N 1
ATOM 817 C CA . GLU A 1 110 ? 7.193 -6.574 -21.381 1.00 88.06 110 GLU A CA 1
ATOM 818 C C . GLU A 1 110 ? 6.691 -5.492 -20.423 1.00 88.06 110 GLU A C 1
ATOM 820 O O . GLU A 1 110 ? 7.463 -4.688 -19.888 1.00 88.06 110 GLU A O 1
ATOM 825 N N . LYS A 1 111 ? 5.375 -5.502 -20.173 1.00 90.31 111 LYS A N 1
ATOM 826 C CA . LYS A 1 111 ? 4.752 -4.602 -19.202 1.00 90.31 111 LYS A CA 1
ATOM 827 C C . LYS A 1 111 ? 5.209 -4.959 -17.781 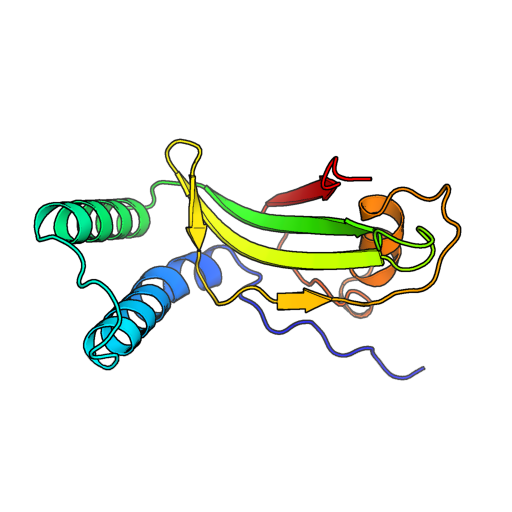1.00 90.31 111 LYS A C 1
ATOM 829 O O . LYS A 1 111 ? 5.095 -6.136 -17.416 1.00 90.31 111 LYS A O 1
ATOM 834 N N . PRO A 1 112 ? 5.652 -3.982 -16.965 1.00 91.44 112 PRO A N 1
ATOM 835 C CA . PRO A 1 112 ? 6.154 -4.231 -15.617 1.00 91.44 112 PRO A CA 1
ATOM 836 C C . PRO A 1 112 ? 5.229 -5.113 -14.771 1.00 91.44 112 PRO A C 1
ATOM 838 O O . PRO A 1 112 ? 5.669 -6.156 -14.288 1.00 91.44 112 PRO A O 1
ATOM 841 N N . HIS A 1 113 ? 3.938 -4.789 -14.660 1.00 93.75 113 HIS A N 1
ATOM 842 C CA . HIS A 1 113 ? 3.001 -5.558 -13.840 1.00 93.75 113 HIS A CA 1
ATOM 843 C C . HIS A 1 113 ? 2.863 -7.006 -14.300 1.00 93.75 113 HIS A C 1
ATOM 845 O O . HIS A 1 113 ? 2.731 -7.895 -13.466 1.00 93.75 113 HIS A O 1
ATOM 851 N N . GLN A 1 114 ? 2.915 -7.286 -15.605 1.00 92.81 114 GLN A N 1
ATOM 852 C CA . GLN A 1 114 ? 2.807 -8.656 -16.108 1.00 92.81 114 GLN A CA 1
ATOM 853 C C . GLN A 1 114 ? 4.029 -9.473 -15.700 1.00 92.81 114 GLN A C 1
ATOM 855 O O . GLN A 1 114 ? 3.886 -10.610 -15.242 1.00 92.81 114 GLN A O 1
ATOM 860 N N . THR A 1 115 ? 5.221 -8.890 -15.829 1.00 92.12 115 THR A N 1
ATOM 861 C CA . THR A 1 115 ? 6.472 -9.518 -15.405 1.00 92.12 115 THR A CA 1
ATOM 862 C C . THR A 1 115 ? 6.479 -9.729 -13.894 1.00 92.12 115 THR A C 1
ATOM 864 O O . THR A 1 115 ? 6.691 -10.855 -13.448 1.00 92.12 115 THR A O 1
ATOM 867 N N . ILE A 1 116 ? 6.183 -8.704 -13.093 1.00 94.19 116 ILE A N 1
ATOM 868 C CA . ILE A 1 116 ? 6.183 -8.802 -11.626 1.00 94.19 116 ILE A CA 1
ATOM 869 C C . ILE A 1 116 ? 5.131 -9.804 -11.145 1.00 94.19 116 ILE A C 1
ATOM 871 O O . ILE A 1 116 ? 5.462 -10.709 -10.379 1.00 94.19 116 ILE A O 1
ATOM 875 N N . LYS A 1 117 ? 3.893 -9.728 -11.652 1.00 93.69 117 LYS A N 1
ATOM 876 C CA . LYS A 1 117 ? 2.810 -10.658 -11.297 1.00 93.69 117 LYS A CA 1
ATOM 877 C C . LYS A 1 117 ? 3.207 -12.106 -11.563 1.00 93.69 117 LYS A C 1
ATOM 879 O O . LYS A 1 117 ? 2.973 -12.963 -10.720 1.00 93.69 117 LYS A O 1
ATOM 884 N N . ARG A 1 118 ? 3.896 -12.392 -12.676 1.00 90.94 118 ARG A N 1
ATOM 885 C CA . ARG A 1 118 ? 4.434 -13.738 -12.940 1.00 90.94 118 ARG A CA 1
ATOM 886 C C . ARG A 1 118 ? 5.438 -14.196 -11.889 1.00 90.94 118 ARG A C 1
ATOM 888 O O . ARG A 1 118 ? 5.567 -15.397 -11.726 1.00 90.94 118 ARG A O 1
ATOM 895 N N . HIS A 1 119 ? 6.161 -13.314 -11.212 1.00 90.19 119 HIS A N 1
ATOM 896 C CA . HIS A 1 119 ? 7.142 -13.722 -10.207 1.00 90.19 119 HIS A CA 1
ATOM 897 C C . HIS A 1 119 ? 6.507 -13.897 -8.833 1.00 90.19 119 HIS A C 1
ATOM 899 O O . HIS A 1 119 ? 6.741 -14.919 -8.193 1.00 90.19 119 HIS A O 1
ATOM 905 N N . ILE A 1 120 ? 5.674 -12.944 -8.413 1.00 91.31 120 ILE A N 1
ATOM 906 C CA . ILE A 1 120 ? 5.207 -12.885 -7.025 1.00 91.31 120 ILE A CA 1
ATOM 907 C C . ILE A 1 120 ? 3.784 -13.401 -6.819 1.00 91.31 120 ILE A C 1
ATOM 909 O O . ILE A 1 120 ? 3.444 -13.689 -5.681 1.00 91.31 120 ILE A O 1
ATOM 913 N N . TRP A 1 121 ? 2.973 -13.550 -7.874 1.00 90.62 121 TRP A N 1
ATOM 914 C CA . TRP A 1 121 ? 1.564 -13.949 -7.782 1.00 90.62 121 TRP A CA 1
ATOM 915 C C . TRP A 1 121 ? 1.297 -15.255 -8.537 1.00 90.62 121 TRP A C 1
ATOM 917 O O . TRP A 1 121 ? 1.223 -15.297 -9.771 1.00 90.62 121 TRP A O 1
ATOM 927 N N . ARG A 1 122 ? 1.140 -16.354 -7.796 1.00 83.56 122 ARG A N 1
ATOM 928 C CA . ARG A 1 122 ? 0.859 -17.685 -8.356 1.00 83.56 122 ARG A CA 1
ATOM 929 C C . ARG A 1 122 ? -0.515 -18.183 -7.929 1.00 83.56 122 ARG A C 1
ATOM 931 O O . ARG A 1 122 ? -0.946 -17.947 -6.811 1.00 83.56 122 ARG A O 1
ATOM 938 N N . VAL A 1 123 ? -1.153 -18.964 -8.808 1.00 78.00 123 VAL A N 1
ATOM 939 C CA . VAL A 1 123 ? -2.410 -19.673 -8.498 1.00 78.00 123 VAL A CA 1
ATOM 940 C C . VAL A 1 123 ? -2.238 -20.579 -7.274 1.00 78.00 123 VAL A C 1
ATOM 942 O O . VAL A 1 123 ? -3.096 -20.618 -6.401 1.00 78.00 123 VAL A O 1
ATOM 945 N N . ASN A 1 124 ? -1.106 -21.287 -7.189 1.00 81.44 124 ASN A N 1
ATOM 946 C CA . ASN A 1 124 ? -0.759 -22.046 -5.995 1.00 81.44 124 ASN A CA 1
ATOM 947 C C . ASN A 1 124 ? -0.090 -21.127 -4.961 1.00 81.44 124 ASN A C 1
ATOM 949 O O . ASN A 1 124 ? 1.055 -20.711 -5.163 1.00 81.44 124 ASN A O 1
ATOM 953 N N . ARG A 1 125 ? -0.786 -20.870 -3.847 1.00 74.81 125 ARG A N 1
ATOM 954 C CA . ARG A 1 125 ? -0.332 -19.993 -2.757 1.00 74.81 125 ARG A CA 1
ATOM 955 C C . ARG A 1 125 ? 1.014 -20.391 -2.165 1.00 74.81 125 ARG A C 1
ATOM 957 O O . ARG A 1 125 ? 1.822 -19.512 -1.905 1.00 74.81 125 ARG A O 1
ATOM 964 N N . SER A 1 126 ? 1.311 -21.686 -2.036 1.00 79.25 126 SER A N 1
ATOM 965 C CA . SER A 1 126 ? 2.598 -22.145 -1.480 1.00 79.25 126 SER A CA 1
ATOM 966 C C . SER A 1 126 ? 3.798 -21.856 -2.389 1.00 79.25 126 SER A C 1
ATOM 968 O O . SER A 1 126 ? 4.946 -22.029 -1.991 1.00 79.25 126 SER A O 1
ATOM 970 N N . ARG A 1 127 ? 3.535 -21.425 -3.628 1.00 80.44 127 ARG A N 1
ATOM 971 C CA . ARG A 1 127 ? 4.536 -20.987 -4.607 1.00 80.44 127 ARG A CA 1
ATOM 972 C C . ARG A 1 127 ? 4.475 -19.483 -4.874 1.00 80.44 127 ARG A C 1
ATOM 974 O O . ARG A 1 127 ? 5.215 -19.008 -5.732 1.00 80.44 127 ARG A O 1
ATOM 981 N N . SER A 1 128 ? 3.557 -18.772 -4.224 1.00 85.06 128 SER A N 1
ATOM 982 C CA . SER A 1 128 ? 3.385 -17.330 -4.356 1.00 85.06 128 SER A CA 1
ATOM 983 C C . SER A 1 128 ? 4.266 -16.636 -3.326 1.00 85.06 128 SER A C 1
ATOM 985 O O . SER A 1 128 ? 4.301 -17.048 -2.171 1.00 85.06 128 SER A O 1
ATOM 987 N N . MET A 1 129 ? 4.974 -15.584 -3.733 1.00 89.75 129 MET A N 1
ATOM 988 C CA . MET A 1 129 ? 5.709 -14.746 -2.779 1.00 89.75 129 MET A CA 1
ATOM 989 C C . MET A 1 129 ? 4.772 -13.722 -2.132 1.00 89.75 129 MET A C 1
ATOM 991 O O . MET A 1 129 ? 4.888 -13.440 -0.945 1.00 89.75 129 MET A O 1
ATOM 995 N N . LEU A 1 130 ? 3.828 -13.192 -2.913 1.00 90.25 130 LEU A N 1
ATOM 996 C CA . LEU A 1 130 ? 2.735 -12.353 -2.446 1.00 90.25 130 LEU A CA 1
ATOM 997 C C . LEU A 1 130 ? 1.565 -13.271 -2.071 1.00 90.25 130 LEU A C 1
ATOM 999 O O . LEU A 1 130 ? 0.933 -13.864 -2.952 1.00 90.25 130 LEU A O 1
ATOM 1003 N N . VAL A 1 131 ? 1.326 -13.434 -0.771 1.00 90.25 131 VAL A N 1
ATOM 1004 C CA . VAL A 1 131 ? 0.251 -14.271 -0.222 1.00 90.25 131 VAL A CA 1
ATOM 1005 C C . VAL A 1 131 ? -0.796 -13.360 0.403 1.00 90.25 131 VAL A C 1
ATOM 1007 O O . VAL A 1 131 ? -0.553 -12.755 1.440 1.00 90.25 131 VAL A O 1
ATOM 1010 N N . VAL A 1 132 ? -1.944 -13.258 -0.261 1.00 90.00 132 VAL A N 1
ATOM 1011 C CA . VAL A 1 132 ? -3.077 -12.418 0.140 1.00 90.00 132 VAL A CA 1
ATOM 1012 C C . VAL A 1 132 ? -4.324 -13.299 0.202 1.00 90.00 132 VAL A C 1
ATOM 1014 O O . VAL A 1 132 ? -4.516 -14.159 -0.668 1.00 90.00 132 VAL A O 1
ATOM 1017 N N . GLU A 1 133 ? -5.145 -13.131 1.235 1.00 89.31 133 GLU A N 1
ATOM 1018 C CA . GLU A 1 133 ? -6.433 -13.820 1.349 1.00 89.31 133 GLU A CA 1
ATOM 1019 C C . GLU A 1 133 ? -7.449 -13.290 0.313 1.00 89.31 133 GLU A C 1
ATOM 1021 O O . GLU A 1 133 ? -7.306 -12.173 -0.180 1.00 89.31 133 GLU A O 1
ATOM 1026 N N . PRO A 1 134 ? -8.457 -14.084 -0.107 1.00 87.31 134 PRO A N 1
ATOM 1027 C CA . PRO A 1 134 ? -9.332 -13.744 -1.232 1.00 87.31 134 PRO A CA 1
ATOM 1028 C C . PRO A 1 134 ? -10.230 -12.538 -0.969 1.00 87.31 134 PRO A C 1
ATOM 1030 O O . PRO A 1 134 ? -10.776 -11.977 -1.912 1.00 87.31 134 PRO A O 1
ATOM 1033 N N . ASP A 1 135 ? -10.435 -12.204 0.303 1.00 88.75 135 ASP A N 1
ATOM 1034 C CA . ASP A 1 135 ? -11.231 -11.079 0.780 1.00 88.75 135 ASP A CA 1
ATOM 1035 C C . ASP A 1 135 ? -10.478 -9.742 0.704 1.00 88.75 135 ASP A C 1
ATOM 1037 O O . ASP A 1 135 ? -11.081 -8.692 0.917 1.00 88.75 135 ASP A O 1
ATOM 1041 N N . VAL A 1 136 ? -9.185 -9.764 0.367 1.00 93.56 136 VAL A N 1
ATOM 1042 C CA . VAL A 1 136 ? -8.368 -8.569 0.154 1.00 93.56 136 VAL A CA 1
ATOM 1043 C C . VAL A 1 136 ? -8.062 -8.414 -1.333 1.00 93.56 136 VAL A C 1
ATOM 1045 O O . VAL A 1 136 ? -7.444 -9.271 -1.971 1.00 93.56 136 VAL A O 1
ATOM 1048 N N . SER A 1 137 ? -8.468 -7.279 -1.897 1.00 93.38 137 SER A N 1
ATOM 1049 C CA . SER A 1 137 ? -8.212 -6.972 -3.304 1.00 93.38 137 SER A CA 1
ATOM 1050 C C . SER A 1 137 ? -6.736 -6.647 -3.535 1.00 93.38 137 SER A C 1
ATOM 1052 O O . SER A 1 137 ? -6.122 -5.907 -2.769 1.00 93.38 137 SER A O 1
ATOM 1054 N N . VAL A 1 138 ? -6.169 -7.161 -4.631 1.00 94.50 138 VAL A N 1
ATOM 1055 C CA . VAL A 1 138 ? -4.800 -6.833 -5.062 1.00 94.50 138 VAL A CA 1
ATOM 1056 C C . VAL A 1 138 ? -4.843 -6.031 -6.350 1.00 94.50 138 VAL A C 1
ATOM 1058 O O . VAL A 1 138 ? -5.213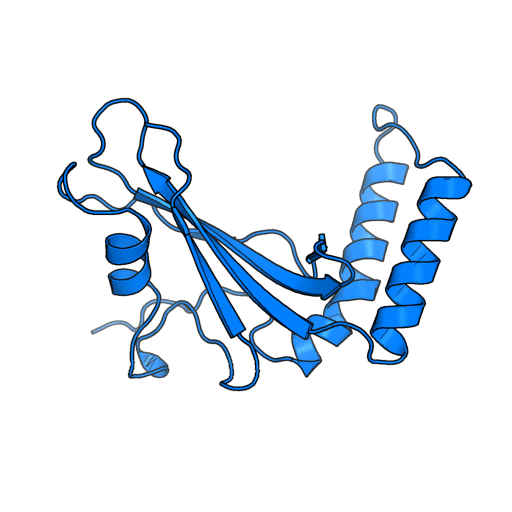 -6.552 -7.409 1.00 94.50 138 VAL A O 1
ATOM 1061 N N . VAL A 1 139 ? -4.423 -4.775 -6.268 1.00 94.38 139 VAL A N 1
ATOM 1062 C CA . VAL A 1 139 ? -4.492 -3.815 -7.365 1.00 94.38 139 VAL A CA 1
ATOM 1063 C C . VAL A 1 139 ? -3.104 -3.600 -7.961 1.00 94.38 139 VAL A C 1
ATOM 1065 O O . VAL A 1 139 ? -2.130 -3.360 -7.252 1.00 94.38 139 VAL A O 1
ATOM 1068 N N . TRP A 1 140 ? -3.003 -3.716 -9.284 1.00 94.31 140 TRP A N 1
ATOM 1069 C CA . TRP A 1 140 ? -1.738 -3.665 -10.017 1.00 94.31 140 TRP A CA 1
ATOM 1070 C C . TRP A 1 140 ? -1.676 -2.396 -10.855 1.00 94.31 140 TRP A C 1
ATOM 1072 O O . TRP A 1 140 ? -2.576 -2.152 -11.658 1.00 94.31 140 TRP A O 1
ATOM 1082 N N . TYR A 1 141 ? -0.589 -1.642 -10.723 1.00 91.12 141 TYR A N 1
ATOM 1083 C CA . TYR A 1 141 ? -0.367 -0.415 -11.480 1.00 91.12 141 TYR A CA 1
ATOM 1084 C C . TYR A 1 141 ? 0.995 -0.458 -12.158 1.00 91.12 141 TYR A C 1
ATOM 1086 O O . TYR A 1 141 ? 2.001 -0.723 -11.506 1.00 91.12 141 TYR A O 1
ATOM 1094 N N . ASP A 1 142 ? 1.031 -0.163 -13.454 1.00 87.62 142 ASP A N 1
ATOM 1095 C CA . ASP A 1 142 ? 2.273 0.230 -14.114 1.00 87.62 142 ASP A CA 1
ATOM 1096 C C . ASP A 1 142 ? 2.477 1.724 -13.872 1.00 87.62 142 ASP A C 1
ATOM 1098 O O . ASP A 1 142 ? 1.580 2.518 -14.160 1.00 87.62 142 ASP A O 1
ATOM 1102 N N . ASP A 1 143 ? 3.643 2.119 -13.361 1.00 76.88 143 ASP A N 1
ATOM 1103 C CA . ASP A 1 143 ? 4.020 3.528 -13.399 1.00 76.88 143 ASP A CA 1
ATOM 1104 C C . ASP A 1 143 ? 4.156 3.948 -14.875 1.00 76.88 143 ASP A C 1
ATOM 1106 O O . ASP A 1 143 ? 4.917 3.315 -15.611 1.00 76.88 143 ASP A O 1
ATOM 1110 N N . PRO A 1 144 ? 3.422 4.977 -15.339 1.00 63.88 144 PRO A N 1
ATOM 1111 C CA . PRO A 1 144 ? 3.463 5.408 -16.734 1.00 63.88 144 PRO A CA 1
ATOM 1112 C C . PRO A 1 144 ? 4.799 6.050 -17.130 1.00 63.88 144 PRO A C 1
ATOM 1114 O O . PRO A 1 144 ? 4.981 6.391 -18.299 1.00 63.88 144 PRO A O 1
ATOM 1117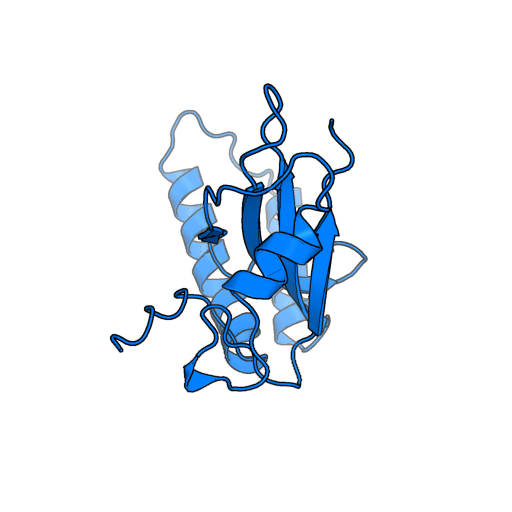 N N . ARG A 1 145 ? 5.722 6.263 -16.183 1.00 56.66 145 ARG A N 1
ATOM 1118 C CA . ARG A 1 145 ? 7.032 6.844 -16.476 1.00 56.66 145 ARG A CA 1
ATOM 1119 C C . ARG A 1 145 ? 7.875 5.888 -17.344 1.00 56.66 145 ARG A C 1
ATOM 1121 O O . ARG A 1 145 ? 8.054 4.737 -16.943 1.00 56.66 145 ARG A O 1
ATOM 1128 N N . PRO A 1 146 ? 8.387 6.361 -18.498 1.00 45.56 146 PRO A N 1
ATOM 1129 C CA . PRO A 1 146 ? 9.258 5.586 -19.381 1.00 45.56 146 PRO A CA 1
ATOM 1130 C C . PRO A 1 146 ? 10.631 5.287 -18.762 1.00 45.56 146 PRO A C 1
ATOM 1132 O O . PRO A 1 146 ? 11.114 6.094 -17.928 1.00 45.56 146 PRO A O 1
#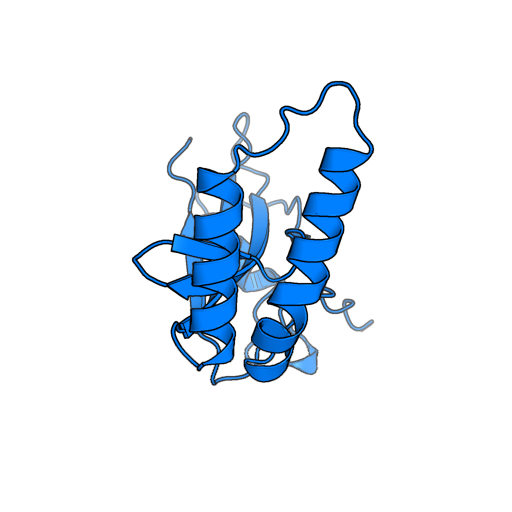

pLDDT: mean 88.92, std 9.92, range [42.78, 97.44]

Radius of gyration: 17.21 Å; chains: 1; bounding box: 33×47×42 Å

Organism: NCBI:txid2768069

Sequence (146 aa):
HAAQPSLHFPGTAAAIRAAIRPHHGALAAELDADPHAPALTPEEAAEEEALIARIEAGEGTPEVFVRCFSDKGTGWMKTATITAGIRIDDYLFEAANPVHFGPVRCRPTEKPHQTIKRHIWRVNRSRSMLVVEPDVSVVWYDDPRP